Protein AF-A0A3D3WX70-F1 (afdb_monomer_lite)

Radius of gyration: 15.03 Å; chains: 1; bounding box: 32×35×33 Å

Structure (mmCIF, N/CA/C/O backbone):
data_AF-A0A3D3WX70-F1
#
_entry.id   AF-A0A3D3WX70-F1
#
loop_
_atom_site.group_PDB
_atom_site.id
_atom_site.type_symbol
_atom_site.label_atom_id
_atom_site.label_alt_id
_atom_site.label_comp_id
_atom_site.label_asym_id
_atom_site.label_entity_id
_atom_site.label_seq_id
_atom_site.pdbx_PDB_ins_code
_atom_site.Cartn_x
_atom_site.Cartn_y
_atom_site.Cartn_z
_atom_site.occupancy
_atom_site.B_iso_or_equiv
_atom_site.auth_seq_id
_atom_site.auth_comp_id
_atom_site.auth_asym_id
_atom_site.auth_atom_id
_atom_site.pdbx_PDB_model_num
ATOM 1 N N . MET A 1 1 ? -16.231 30.253 -14.072 1.00 37.41 1 MET A N 1
ATOM 2 C CA . MET A 1 1 ? -16.200 28.961 -14.789 1.00 37.41 1 MET A CA 1
ATOM 3 C C . MET A 1 1 ? -15.797 27.911 -13.773 1.00 37.41 1 MET A C 1
ATOM 5 O O . MET A 1 1 ? -14.924 28.184 -12.962 1.00 37.41 1 MET A O 1
ATOM 9 N N . ALA A 1 2 ? -16.592 26.851 -13.699 1.00 42.66 2 ALA A N 1
ATOM 10 C CA . ALA A 1 2 ? -16.876 26.075 -12.499 1.00 42.66 2 ALA A CA 1
ATOM 11 C C . ALA A 1 2 ? -15.659 25.370 -11.874 1.00 42.66 2 ALA A C 1
ATOM 13 O O . ALA A 1 2 ? -15.007 24.562 -12.524 1.00 42.66 2 ALA A O 1
ATOM 14 N N . GLN A 1 3 ? -15.422 25.633 -10.586 1.00 43.16 3 GLN A N 1
ATOM 15 C CA . GLN A 1 3 ? -14.818 24.667 -9.669 1.00 43.16 3 GLN A CA 1
ATOM 16 C C . GLN A 1 3 ? -15.981 23.991 -8.921 1.00 43.16 3 GLN A C 1
ATOM 18 O O . GLN A 1 3 ? -16.476 24.498 -7.921 1.00 43.16 3 GLN A O 1
ATOM 23 N N . SER A 1 4 ? -16.470 22.905 -9.512 1.00 54.16 4 SER A N 1
ATOM 24 C CA . SER A 1 4 ? -17.417 21.897 -9.007 1.00 54.16 4 SER A CA 1
ATOM 25 C C . SER A 1 4 ? -16.765 20.590 -9.468 1.00 54.16 4 SER A C 1
ATOM 27 O O . SER A 1 4 ? -16.347 20.528 -10.620 1.00 54.16 4 SER A O 1
ATOM 29 N N . GLU A 1 5 ? -16.484 19.558 -8.688 1.00 49.81 5 GLU A N 1
ATOM 30 C CA . GLU A 1 5 ? -17.154 18.972 -7.535 1.00 49.81 5 GLU A CA 1
ATOM 31 C C . GLU A 1 5 ? -16.173 17.934 -6.967 1.00 49.81 5 GLU A C 1
ATOM 33 O O . GLU A 1 5 ? -15.613 17.168 -7.749 1.00 49.81 5 GLU A O 1
ATOM 38 N N . ALA A 1 6 ? -15.976 17.882 -5.647 1.00 54.28 6 ALA A N 1
ATOM 39 C CA . ALA A 1 6 ? -15.713 16.657 -4.870 1.00 54.28 6 ALA A CA 1
ATOM 40 C C . ALA A 1 6 ? -15.419 17.037 -3.407 1.00 54.28 6 ALA A C 1
ATOM 42 O O . ALA A 1 6 ? -14.870 18.105 -3.144 1.00 54.28 6 ALA A O 1
ATOM 43 N N . PRO A 1 7 ? -15.868 16.238 -2.432 1.00 52.34 7 PRO A N 1
ATOM 44 C CA . PRO A 1 7 ? -16.721 16.738 -1.365 1.00 52.34 7 PRO A CA 1
ATOM 45 C C . PRO A 1 7 ? -15.951 17.164 -0.117 1.00 52.34 7 PRO A C 1
ATOM 47 O O . PRO A 1 7 ? -14.910 16.609 0.231 1.00 52.34 7 PRO A O 1
ATOM 50 N N . LYS A 1 8 ? -16.557 18.102 0.618 1.00 50.25 8 LYS A N 1
ATOM 51 C CA . LYS A 1 8 ? -16.281 18.363 2.031 1.00 50.25 8 LYS A CA 1
ATOM 52 C C . LYS A 1 8 ? -16.298 17.048 2.818 1.00 50.25 8 LYS A C 1
ATOM 54 O O . LYS A 1 8 ? -17.367 16.506 3.087 1.00 50.25 8 LYS A O 1
ATOM 59 N N . ALA A 1 9 ? -15.135 16.581 3.257 1.00 50.66 9 ALA A N 1
ATOM 60 C CA . ALA A 1 9 ? -15.039 15.633 4.361 1.00 50.66 9 ALA A CA 1
ATOM 61 C C . ALA A 1 9 ? -15.204 16.398 5.686 1.00 50.66 9 ALA A C 1
ATOM 63 O O . ALA A 1 9 ? -14.279 16.533 6.483 1.00 50.66 9 ALA A O 1
ATOM 64 N N . GLU A 1 10 ? -16.394 16.960 5.890 1.00 56.94 10 GLU A N 1
ATOM 65 C CA . GLU A 1 10 ? -16.854 17.383 7.206 1.00 56.94 10 GLU A CA 1
ATOM 66 C C . GLU A 1 10 ? -17.405 16.114 7.889 1.00 56.94 10 GLU A C 1
ATOM 68 O O . GLU A 1 10 ? -18.243 15.417 7.318 1.00 56.94 10 GLU A O 1
ATOM 73 N N . THR A 1 11 ? -16.920 15.815 9.104 1.00 57.38 11 THR A N 1
ATOM 74 C CA . THR A 1 11 ? -17.273 14.699 10.025 1.00 57.38 11 THR A CA 1
ATOM 75 C C . THR A 1 11 ? -16.640 13.302 9.813 1.00 57.38 11 THR A C 1
ATOM 77 O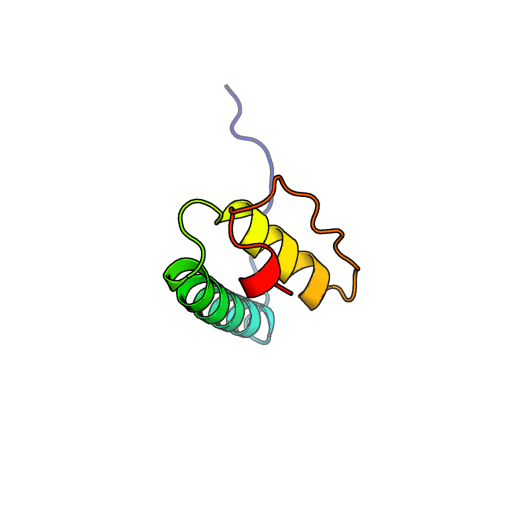 O . THR A 1 11 ? -17.230 12.436 9.183 1.00 57.38 11 THR A O 1
ATOM 80 N N . ALA A 1 12 ? -15.499 13.024 10.477 1.00 54.12 12 ALA A N 1
ATOM 81 C CA . ALA A 1 12 ? -15.185 11.721 11.115 1.00 54.12 12 ALA A CA 1
ATOM 82 C C . ALA A 1 12 ? -13.919 11.817 12.007 1.00 54.12 12 ALA A C 1
ATOM 84 O O . ALA A 1 12 ? -12.848 11.312 11.673 1.00 54.12 12 ALA A O 1
ATOM 85 N N . SER A 1 13 ? -14.042 12.466 13.168 1.00 58.84 13 SER A N 1
ATOM 86 C CA . SER A 1 13 ? -12.971 12.762 14.147 1.00 58.84 13 SER A CA 1
ATOM 87 C C . SER A 1 13 ? -12.306 11.539 14.834 1.00 58.84 13 SER A C 1
ATOM 89 O O . SER A 1 13 ? -11.666 11.697 15.870 1.00 58.84 13 SER A O 1
ATOM 91 N N . GLY A 1 14 ? -12.446 10.317 14.314 1.00 74.75 14 GLY A N 1
ATOM 92 C CA . GLY A 1 14 ? -11.955 9.095 14.972 1.00 74.75 14 GLY A CA 1
ATOM 93 C C . GLY A 1 14 ? -10.875 8.356 14.185 1.00 74.75 14 GLY A C 1
ATOM 94 O O . GLY A 1 14 ? -9.708 8.351 14.560 1.00 74.75 14 GLY A O 1
ATOM 95 N N . ILE A 1 15 ? -11.264 7.716 13.081 1.00 81.12 15 ILE A N 1
ATOM 96 C CA . ILE A 1 15 ? -10.411 6.750 12.364 1.00 81.12 15 ILE A CA 1
ATOM 97 C C . ILE A 1 15 ? -9.882 7.329 11.047 1.00 81.12 15 ILE A C 1
ATOM 99 O O . ILE A 1 15 ? -8.714 7.139 10.726 1.00 81.12 15 ILE A O 1
ATOM 103 N N . GLY A 1 16 ? -10.692 8.100 10.311 1.00 85.19 16 GLY A N 1
ATOM 104 C CA . GLY A 1 16 ? -10.296 8.651 9.007 1.00 85.19 16 GLY A CA 1
ATOM 105 C C . GLY A 1 16 ? -9.065 9.560 9.081 1.00 85.19 16 GLY A C 1
ATOM 106 O O . GLY A 1 16 ? -8.137 9.417 8.287 1.00 85.19 16 GLY A O 1
ATOM 107 N N . ALA A 1 17 ? -9.005 10.433 10.090 1.00 86.44 17 ALA A N 1
ATOM 108 C CA . ALA A 1 17 ? -7.844 11.293 10.323 1.00 86.44 17 ALA A CA 1
ATOM 109 C C . ALA A 1 17 ? -6.580 10.490 10.689 1.00 86.44 17 ALA A C 1
ATOM 111 O O . ALA A 1 17 ? -5.491 10.788 10.200 1.00 86.44 17 ALA A O 1
ATOM 112 N N . ALA A 1 18 ? -6.722 9.442 11.507 1.00 88.50 18 ALA A N 1
ATOM 113 C CA . ALA A 1 18 ? -5.608 8.578 11.893 1.00 88.50 18 ALA A CA 1
ATOM 114 C C . ALA A 1 18 ? -5.062 7.780 10.696 1.00 88.50 18 ALA A C 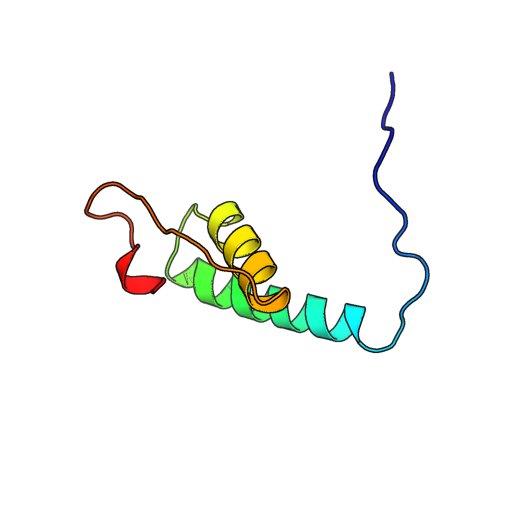1
ATOM 116 O O . ALA A 1 18 ? -3.848 7.702 10.509 1.00 88.50 18 ALA A O 1
ATOM 117 N N . VAL A 1 19 ? -5.953 7.246 9.855 1.00 90.56 19 VAL A N 1
ATOM 118 C CA . VAL A 1 19 ? -5.592 6.522 8.627 1.00 90.56 19 VAL A CA 1
ATOM 119 C C . VAL A 1 19 ? -4.904 7.453 7.633 1.00 90.56 19 VAL A C 1
ATOM 121 O O . VAL A 1 19 ? -3.849 7.101 7.116 1.00 90.56 19 VAL A O 1
ATOM 124 N N . SER A 1 20 ? -5.432 8.662 7.420 1.00 89.94 20 SER A N 1
ATOM 125 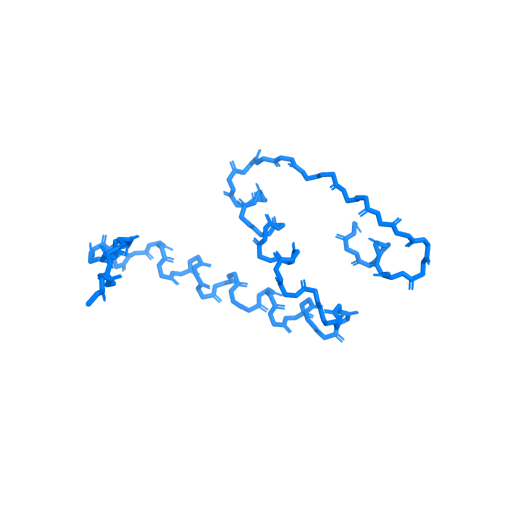C CA . SER A 1 20 ? -4.799 9.669 6.558 1.00 89.94 20 SER A CA 1
ATOM 126 C C . SER A 1 20 ? -3.386 10.026 7.038 1.00 89.94 20 SER A C 1
ATOM 128 O O . SER A 1 20 ? -2.443 10.022 6.246 1.00 89.94 20 SER A O 1
ATOM 130 N N . ALA A 1 21 ? -3.201 10.240 8.344 1.00 92.44 21 ALA A N 1
ATOM 131 C CA . ALA A 1 21 ? -1.889 10.532 8.916 1.00 92.44 21 ALA A CA 1
ATOM 132 C C . ALA A 1 21 ? -0.905 9.353 8.785 1.00 92.44 21 ALA A C 1
ATOM 134 O O . ALA A 1 21 ? 0.281 9.561 8.518 1.00 92.44 21 ALA A O 1
ATOM 135 N N . ALA A 1 22 ? -1.372 8.115 8.965 1.00 92.12 22 ALA A N 1
ATOM 136 C CA . ALA A 1 22 ? -0.555 6.919 8.771 1.00 92.12 22 ALA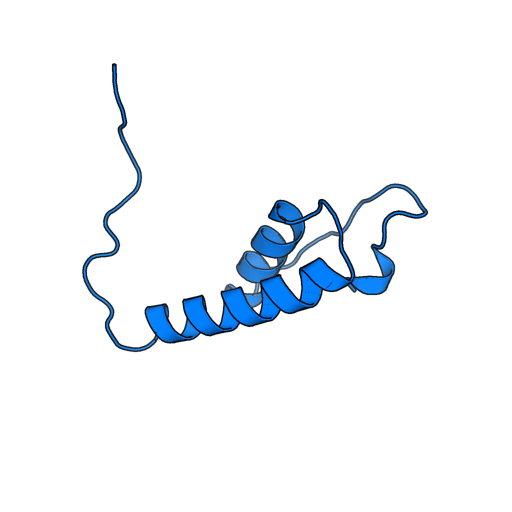 A CA 1
ATOM 137 C C . ALA A 1 22 ? -0.175 6.726 7.294 1.00 92.12 22 ALA A C 1
ATOM 139 O O . ALA A 1 22 ? 0.999 6.516 6.990 1.00 92.12 22 ALA A O 1
ATOM 140 N N . ALA A 1 23 ? -1.132 6.877 6.376 1.00 91.62 23 ALA A N 1
ATOM 141 C CA . ALA A 1 23 ? -0.905 6.792 4.937 1.00 91.62 23 ALA A CA 1
ATOM 142 C C . ALA A 1 23 ? 0.102 7.849 4.459 1.00 91.62 23 ALA A C 1
ATOM 144 O O . ALA A 1 23 ? 1.022 7.518 3.715 1.00 91.62 23 ALA A O 1
ATOM 145 N N . ALA A 1 24 ? 0.009 9.086 4.960 1.00 92.81 24 ALA A N 1
ATOM 146 C CA . ALA A 1 24 ? 0.970 10.146 4.656 1.00 92.81 24 ALA A CA 1
ATOM 147 C C . ALA A 1 24 ? 2.397 9.796 5.120 1.00 92.81 24 ALA A C 1
ATOM 149 O O . ALA A 1 24 ? 3.360 10.012 4.385 1.00 92.81 24 ALA A O 1
ATOM 150 N N . LYS A 1 25 ? 2.550 9.200 6.313 1.00 94.50 25 LYS A N 1
ATOM 151 C CA . LYS A 1 25 ? 3.856 8.728 6.809 1.00 94.50 25 LYS A CA 1
ATOM 152 C C . LYS A 1 25 ? 4.423 7.592 5.958 1.00 94.50 25 LYS A C 1
ATOM 154 O O . LYS A 1 25 ? 5.626 7.569 5.705 1.00 94.50 25 LYS A O 1
ATOM 159 N N . ILE A 1 26 ? 3.577 6.654 5.530 1.00 93.00 26 ILE A N 1
ATOM 160 C CA . ILE A 1 26 ? 3.992 5.544 4.664 1.00 93.00 26 ILE A CA 1
ATOM 161 C C . ILE A 1 26 ? 4.425 6.089 3.301 1.00 93.00 26 ILE A C 1
ATOM 163 O O . ILE A 1 26 ? 5.543 5.805 2.876 1.00 93.00 26 ILE A O 1
ATOM 167 N N . LYS A 1 27 ? 3.610 6.948 2.674 1.00 90.88 27 LYS A N 1
ATOM 168 C CA . LYS A 1 27 ? 3.930 7.614 1.403 1.00 90.88 27 LYS A CA 1
ATOM 169 C C . LYS A 1 27 ? 5.285 8.322 1.468 1.00 90.88 27 LYS A C 1
ATOM 171 O O . LYS A 1 27 ? 6.158 8.027 0.661 1.00 90.88 27 LYS A O 1
ATOM 176 N N . ALA A 1 28 ? 5.504 9.155 2.487 1.00 92.12 28 ALA A N 1
ATOM 177 C CA . ALA A 1 28 ? 6.758 9.888 2.660 1.00 92.12 28 ALA A CA 1
ATOM 178 C C . ALA A 1 28 ? 7.987 8.976 2.839 1.00 92.12 28 ALA A C 1
ATOM 180 O O . ALA A 1 28 ? 9.103 9.359 2.496 1.00 92.12 28 ALA A O 1
ATOM 181 N N . ASN A 1 29 ? 7.820 7.770 3.392 1.00 92.50 29 ASN A N 1
ATOM 182 C CA . ASN A 1 29 ? 8.906 6.794 3.474 1.00 92.50 29 ASN A CA 1
ATOM 183 C C . ASN A 1 29 ? 9.165 6.099 2.134 1.00 92.50 29 ASN A C 1
ATOM 185 O O . ASN A 1 29 ? 10.326 5.899 1.786 1.00 92.50 29 ASN A O 1
ATOM 189 N N . VAL A 1 30 ? 8.116 5.769 1.378 1.00 89.19 30 VAL A N 1
ATOM 190 C CA . VAL A 1 30 ? 8.240 5.139 0.054 1.00 89.19 30 VAL A CA 1
ATOM 191 C C . VAL A 1 30 ? 8.852 6.109 -0.963 1.00 89.19 30 VAL A C 1
ATOM 193 O O . VAL A 1 30 ? 9.721 5.722 -1.740 1.00 89.19 30 VAL A O 1
ATOM 196 N N . GLU A 1 31 ? 8.503 7.393 -0.912 1.00 88.38 31 GLU A N 1
ATOM 197 C CA . GLU A 1 31 ? 9.055 8.421 -1.810 1.00 88.38 31 GLU A CA 1
ATOM 198 C C . GLU A 1 31 ? 10.575 8.622 -1.665 1.00 88.38 31 GLU A C 1
ATOM 200 O O . GLU A 1 31 ? 11.217 9.109 -2.593 1.00 88.38 31 GLU A O 1
ATOM 205 N N . LYS A 1 32 ? 11.188 8.188 -0.552 1.00 89.44 32 LYS A N 1
ATOM 206 C CA . LYS A 1 32 ? 12.656 8.206 -0.382 1.00 89.44 32 LYS A CA 1
ATOM 207 C C . LYS A 1 32 ? 13.374 7.257 -1.338 1.00 89.44 32 LYS A C 1
ATOM 209 O O . LYS A 1 32 ? 14.531 7.491 -1.671 1.00 89.44 32 LYS A O 1
ATOM 214 N N . VAL A 1 33 ? 12.710 6.173 -1.732 1.00 85.62 33 VAL A N 1
ATOM 215 C CA . VAL A 1 33 ? 13.259 5.145 -2.628 1.00 85.62 33 VAL A CA 1
ATOM 216 C C . VAL A 1 33 ? 12.610 5.179 -4.010 1.00 85.62 33 VAL A C 1
ATOM 218 O O . VAL A 1 33 ? 13.194 4.679 -4.970 1.00 85.62 33 VAL A O 1
ATOM 221 N N . LEU A 1 34 ? 11.429 5.791 -4.127 1.00 81.38 34 LEU A N 1
ATOM 222 C CA . LEU A 1 34 ? 10.622 5.825 -5.340 1.00 81.38 34 LEU A CA 1
ATOM 223 C C . LEU A 1 34 ? 10.399 7.262 -5.836 1.00 81.38 34 LEU A C 1
ATOM 225 O O . LEU A 1 34 ? 9.336 7.862 -5.671 1.00 81.38 34 LEU A O 1
ATOM 229 N N . VAL A 1 35 ? 11.435 7.823 -6.456 1.00 84.06 35 VAL A N 1
ATOM 230 C CA . VAL A 1 35 ? 11.426 9.207 -6.945 1.00 84.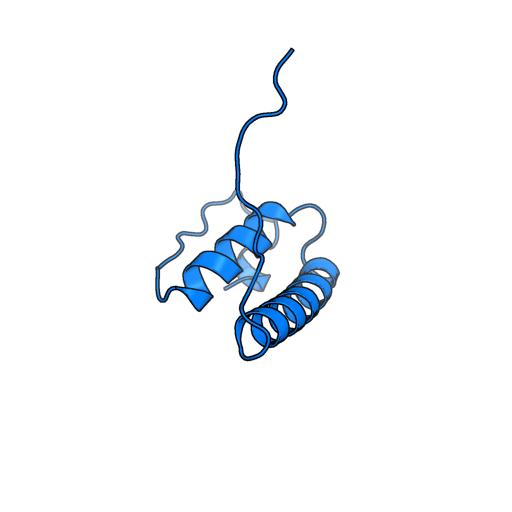06 35 VAL A CA 1
ATOM 231 C C . VAL A 1 35 ? 10.497 9.350 -8.155 1.00 84.06 35 VAL A C 1
ATOM 233 O O . VAL A 1 35 ? 10.564 8.565 -9.098 1.00 84.06 35 VAL A O 1
ATOM 236 N N . GLY A 1 36 ? 9.639 10.376 -8.141 1.00 83.94 36 GLY A N 1
ATOM 237 C CA . GLY A 1 36 ? 8.789 10.740 -9.283 1.00 83.94 36 GLY A CA 1
ATOM 238 C C . GLY A 1 36 ? 7.550 9.861 -9.488 1.00 83.94 36 GLY A C 1
ATOM 239 O O . GLY A 1 36 ? 6.916 9.951 -10.533 1.00 83.94 36 GLY A O 1
ATOM 240 N N . LYS A 1 37 ? 7.196 9.018 -8.510 1.00 82.50 37 LYS A N 1
ATOM 241 C CA . LYS A 1 37 ? 6.085 8.054 -8.599 1.00 82.50 37 LYS A CA 1
ATOM 242 C C . LYS A 1 37 ? 5.007 8.248 -7.524 1.00 82.50 37 LYS A C 1
ATOM 244 O O . LYS A 1 37 ? 4.403 7.278 -7.075 1.00 82.50 37 LYS A O 1
ATOM 249 N N . GLY A 1 38 ? 4.755 9.493 -7.117 1.00 84.19 38 GLY A N 1
ATOM 250 C CA . GLY A 1 38 ? 3.788 9.823 -6.059 1.00 84.19 38 GLY A CA 1
ATOM 251 C C . GLY A 1 38 ? 2.388 9.250 -6.313 1.00 84.19 38 GLY A C 1
ATOM 252 O O . GLY A 1 38 ? 1.816 8.621 -5.425 1.00 84.19 38 GLY A O 1
ATOM 253 N N . ASP A 1 39 ? 1.890 9.368 -7.544 1.00 86.56 39 ASP A N 1
ATOM 254 C CA . ASP A 1 39 ? 0.551 8.896 -7.926 1.00 86.56 39 ASP A CA 1
ATOM 255 C C . ASP A 1 39 ? 0.431 7.366 -7.851 1.00 86.56 39 ASP A C 1
ATOM 257 O O . ASP A 1 39 ? -0.568 6.823 -7.379 1.00 86.56 39 ASP A O 1
ATOM 261 N N . ALA A 1 40 ? 1.483 6.646 -8.257 1.00 87.31 40 ALA A N 1
ATOM 262 C CA . ALA A 1 40 ? 1.526 5.188 -8.160 1.00 87.31 40 ALA A CA 1
ATOM 263 C C . ALA A 1 40 ? 1.527 4.722 -6.695 1.00 87.31 40 ALA A C 1
ATOM 265 O O . ALA A 1 40 ? 0.882 3.728 -6.357 1.00 87.31 40 ALA A O 1
ATOM 266 N N . VAL A 1 41 ? 2.216 5.454 -5.814 1.00 90.00 41 VAL A N 1
ATOM 267 C CA . VAL A 1 41 ? 2.233 5.182 -4.370 1.00 90.00 41 VAL A CA 1
ATOM 268 C C . VAL A 1 41 ? 0.859 5.446 -3.748 1.00 90.00 41 VAL A C 1
ATOM 270 O O . VAL A 1 41 ? 0.398 4.643 -2.938 1.00 90.00 41 VAL A O 1
ATOM 273 N N . GLU A 1 42 ? 0.168 6.515 -4.150 1.00 90.88 42 GLU A N 1
ATOM 274 C CA . GLU A 1 42 ? -1.193 6.811 -3.683 1.00 90.88 42 GLU A CA 1
ATOM 275 C C . GLU A 1 42 ? -2.210 5.754 -4.115 1.00 90.88 42 GLU A C 1
ATOM 277 O O . GLU A 1 42 ? -2.956 5.252 -3.274 1.00 90.88 42 GLU A O 1
ATOM 282 N N . LEU A 1 43 ? -2.209 5.362 -5.392 1.00 90.69 43 LEU A N 1
ATOM 283 C CA . LEU A 1 43 ? -3.086 4.301 -5.898 1.00 90.69 43 LEU A CA 1
ATOM 284 C C . LEU A 1 43 ? -2.808 2.963 -5.211 1.00 90.69 43 LEU A C 1
ATOM 286 O O . LEU A 1 43 ? -3.739 2.229 -4.875 1.00 90.69 43 LEU A O 1
ATOM 290 N N . THR A 1 44 ? -1.533 2.677 -4.941 1.00 90.50 44 THR A N 1
ATOM 291 C CA . THR A 1 44 ? -1.125 1.480 -4.203 1.00 90.50 44 THR A CA 1
ATOM 292 C C . THR A 1 44 ? -1.687 1.492 -2.784 1.00 90.50 44 THR A C 1
ATOM 294 O O . THR A 1 44 ? -2.323 0.533 -2.354 1.00 90.50 44 THR A O 1
ATOM 297 N N . LEU A 1 45 ? -1.524 2.603 -2.063 1.00 91.06 45 LEU A N 1
ATOM 298 C CA . LEU A 1 45 ? -2.082 2.771 -0.721 1.00 91.06 45 LEU A CA 1
ATOM 299 C C . LEU A 1 45 ? -3.612 2.659 -0.722 1.00 91.06 45 LEU A C 1
ATOM 301 O O . LEU A 1 45 ? -4.168 1.993 0.146 1.00 91.06 45 LEU A O 1
ATOM 305 N N . ALA A 1 46 ? -4.294 3.256 -1.701 1.00 91.00 46 ALA A N 1
ATOM 306 C CA . ALA A 1 46 ? -5.749 3.191 -1.820 1.00 91.00 46 ALA A CA 1
ATOM 307 C C . ALA A 1 46 ? -6.251 1.756 -2.042 1.00 91.00 46 ALA A C 1
ATOM 309 O O . ALA A 1 46 ? -7.194 1.316 -1.379 1.00 91.00 46 ALA A O 1
ATOM 310 N N . ALA A 1 47 ? -5.608 0.999 -2.931 1.00 91.75 47 ALA A N 1
ATOM 311 C CA . ALA A 1 47 ? -5.966 -0.391 -3.180 1.00 91.75 47 ALA A CA 1
ATOM 312 C C . ALA A 1 47 ? -5.654 -1.292 -1.972 1.00 91.75 47 ALA A C 1
ATOM 314 O O . ALA A 1 47 ? -6.506 -2.080 -1.575 1.00 91.75 47 ALA A O 1
ATOM 315 N N . VAL A 1 48 ? -4.505 -1.122 -1.309 1.00 90.25 48 VAL A N 1
ATOM 316 C CA . VAL A 1 48 ? -4.164 -1.885 -0.092 1.00 90.25 48 VAL A CA 1
ATOM 317 C C . VAL A 1 48 ? -5.161 -1.613 1.038 1.00 90.25 48 VAL A C 1
ATOM 319 O O . VAL A 1 48 ? -5.669 -2.548 1.653 1.00 90.25 48 VAL A O 1
ATOM 322 N N . LEU A 1 49 ? -5.484 -0.343 1.299 1.00 89.31 49 LEU A N 1
ATOM 323 C CA . LEU A 1 49 ? -6.400 0.046 2.378 1.00 89.31 49 LEU A CA 1
ATOM 324 C C . LEU A 1 49 ? -7.859 -0.354 2.110 1.00 89.31 49 LEU A C 1
ATOM 326 O O . LEU A 1 49 ? -8.632 -0.485 3.055 1.00 89.31 49 LEU A O 1
ATOM 330 N N . SER A 1 50 ? -8.234 -0.560 0.845 1.00 91.56 50 SER A N 1
ATOM 331 C CA . SER A 1 50 ? -9.558 -1.060 0.450 1.00 91.56 50 SER A CA 1
ATOM 332 C C . SER A 1 50 ? -9.624 -2.586 0.306 1.00 91.56 50 SER A C 1
ATOM 334 O O . SER A 1 50 ? -10.702 -3.119 0.053 1.00 91.56 50 SER A O 1
ATOM 336 N N . GLY A 1 51 ? -8.502 -3.297 0.483 1.00 90.06 51 GLY A N 1
ATOM 337 C CA . GLY A 1 51 ? -8.419 -4.747 0.275 1.00 90.06 51 GLY A CA 1
ATOM 338 C C . GLY A 1 51 ? -8.481 -5.170 -1.198 1.00 90.06 51 GLY A C 1
ATOM 339 O O . GLY A 1 51 ? -8.807 -6.317 -1.492 1.00 90.06 51 GLY A O 1
ATOM 340 N N . GLY A 1 52 ? -8.208 -4.249 -2.121 1.00 89.31 52 GLY A N 1
ATOM 341 C CA . GLY A 1 52 ? -8.105 -4.515 -3.550 1.00 89.31 52 GLY A CA 1
ATOM 342 C C . GLY A 1 52 ? -6.753 -5.106 -3.959 1.00 89.31 52 GLY A C 1
ATOM 343 O O . GLY A 1 52 ? -5.863 -5.350 -3.143 1.00 89.31 52 GLY A O 1
ATOM 344 N N . HIS A 1 53 ? -6.585 -5.307 -5.264 1.00 90.00 53 HIS A N 1
ATOM 345 C CA . HIS A 1 53 ? -5.355 -5.821 -5.865 1.00 90.00 53 HIS A CA 1
ATOM 346 C C . HIS A 1 53 ? -4.768 -4.795 -6.835 1.00 90.00 53 HIS A C 1
ATOM 348 O O . HIS A 1 53 ? -5.503 -4.030 -7.458 1.00 90.00 53 HIS A O 1
ATOM 354 N N . ILE A 1 54 ? -3.443 -4.792 -6.975 1.00 87.19 54 ILE A N 1
ATOM 355 C CA . ILE A 1 54 ? -2.713 -3.903 -7.884 1.00 87.19 54 ILE A CA 1
ATOM 356 C C . ILE A 1 54 ? -1.846 -4.767 -8.783 1.00 87.19 54 ILE A C 1
ATOM 358 O O . ILE A 1 54 ? -1.151 -5.663 -8.305 1.00 87.19 54 ILE A O 1
ATOM 362 N N . LEU A 1 55 ? -1.862 -4.468 -10.077 1.00 86.44 55 LEU A N 1
ATOM 363 C CA . LEU A 1 55 ? -0.906 -5.005 -11.032 1.00 86.44 55 LEU A CA 1
ATOM 364 C C . LEU A 1 55 ? 0.125 -3.918 -11.341 1.00 86.44 55 LEU A C 1
ATOM 366 O O . LEU A 1 55 ? -0.232 -2.839 -11.807 1.00 86.44 55 LEU A O 1
ATOM 370 N N . VAL A 1 56 ? 1.398 -4.194 -11.062 1.00 79.12 56 VAL A N 1
ATOM 371 C CA . VAL A 1 56 ? 2.493 -3.251 -11.317 1.00 79.12 56 VAL A CA 1
ATOM 372 C C . VAL A 1 56 ? 3.159 -3.607 -12.644 1.00 79.12 56 VAL A C 1
ATOM 374 O O . VAL A 1 56 ? 4.093 -4.408 -12.692 1.00 79.12 56 VAL A O 1
ATOM 377 N N . GLU A 1 57 ? 2.681 -3.002 -13.728 1.00 71.56 57 GLU A N 1
ATOM 378 C CA . GLU A 1 57 ? 3.343 -3.060 -15.033 1.00 71.56 57 GLU A CA 1
ATOM 379 C C . GLU A 1 57 ? 4.295 -1.880 -15.190 1.00 71.56 57 GLU A C 1
ATOM 381 O O . GLU A 1 57 ? 3.939 -0.738 -14.914 1.00 71.56 57 GLU A O 1
ATOM 386 N N . ASP A 1 58 ? 5.531 -2.144 -15.613 1.00 65.12 58 ASP A N 1
ATOM 387 C CA . ASP A 1 58 ? 6.489 -1.076 -15.880 1.00 65.12 58 ASP A CA 1
ATOM 388 C C . ASP A 1 58 ? 7.647 -1.589 -16.752 1.00 65.12 58 ASP A C 1
ATOM 390 O O . ASP A 1 58 ? 7.915 -2.793 -16.808 1.00 65.12 58 ASP A O 1
ATOM 394 N N . VAL A 1 59 ? 8.426 -0.689 -17.341 1.00 56.97 59 VAL A N 1
ATOM 395 C CA . VAL A 1 59 ? 9.647 -0.985 -18.129 1.00 56.97 59 VAL A CA 1
ATOM 396 C C . VAL A 1 59 ? 10.798 -1.432 -17.189 1.00 56.97 59 VAL A C 1
ATOM 398 O O . VAL A 1 59 ? 10.816 -1.027 -16.026 1.00 56.97 59 VAL A O 1
ATOM 401 N N . PRO A 1 60 ? 11.730 -2.340 -17.544 1.00 57.72 60 PRO A N 1
ATOM 402 C CA . PRO A 1 60 ? 12.833 -2.724 -16.642 1.00 57.72 60 PRO A CA 1
ATOM 403 C C . PRO A 1 60 ? 13.685 -1.515 -16.193 1.00 57.72 60 PRO A C 1
ATOM 405 O O . PRO A 1 60 ? 14.023 -0.667 -17.010 1.00 57.72 60 PRO A O 1
ATOM 408 N N . GLY A 1 61 ? 14.042 -1.444 -14.898 1.00 64.75 61 GLY A N 1
ATOM 409 C CA . GLY A 1 61 ? 14.960 -0.423 -14.349 1.00 64.75 61 GLY A CA 1
ATOM 410 C C . GLY A 1 61 ? 14.348 0.725 -13.524 1.00 64.75 61 GLY A C 1
ATOM 411 O O . GLY A 1 61 ? 15.089 1.578 -13.055 1.00 64.75 61 GLY A O 1
ATOM 412 N N . ILE A 1 62 ? 13.031 0.744 -13.293 1.00 63.94 62 ILE A N 1
ATOM 413 C CA . ILE A 1 62 ? 12.303 1.875 -12.660 1.00 63.94 62 ILE A CA 1
ATOM 414 C C . ILE A 1 62 ? 11.709 1.556 -11.275 1.00 63.94 62 ILE A C 1
ATOM 416 O O . ILE A 1 62 ? 10.729 2.153 -10.837 1.00 63.94 62 ILE A O 1
ATOM 420 N N . GLY A 1 63 ? 12.315 0.617 -10.546 1.00 60.75 63 GLY A N 1
ATOM 421 C CA . GLY A 1 63 ? 12.040 0.435 -9.111 1.00 60.75 63 GLY A CA 1
ATOM 422 C C . GLY A 1 63 ? 10.829 -0.431 -8.745 1.00 60.75 63 GLY A C 1
ATOM 423 O O . GLY A 1 63 ? 10.479 -0.484 -7.572 1.00 60.75 63 GLY A O 1
ATOM 424 N N . LYS A 1 64 ? 10.213 -1.153 -9.696 1.00 64.38 64 LYS A N 1
ATOM 425 C CA . LYS A 1 64 ? 9.128 -2.123 -9.412 1.00 64.38 64 LYS A CA 1
ATOM 426 C C . LYS A 1 64 ? 9.474 -3.117 -8.298 1.00 64.38 64 LYS A C 1
ATOM 428 O O . LYS A 1 64 ? 8.639 -3.404 -7.456 1.00 64.38 64 LYS A O 1
ATOM 433 N N . THR A 1 65 ? 10.708 -3.619 -8.288 1.00 65.50 65 THR A N 1
ATOM 434 C CA . THR A 1 65 ? 11.186 -4.601 -7.302 1.00 65.50 65 THR A CA 1
ATOM 435 C C . THR A 1 65 ? 11.303 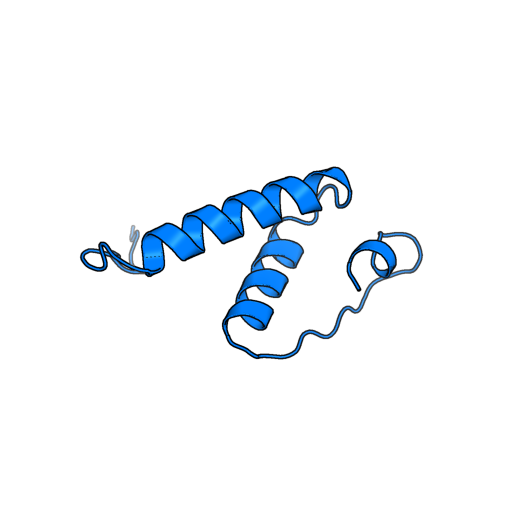-4.020 -5.894 1.00 65.50 65 THR A C 1
ATOM 437 O O . THR A 1 65 ? 11.283 -4.765 -4.929 1.00 65.50 65 THR A O 1
ATOM 440 N N . THR A 1 66 ? 11.414 -2.699 -5.761 1.00 67.25 66 THR A N 1
ATOM 441 C CA . THR A 1 66 ? 11.411 -2.016 -4.460 1.00 67.25 66 THR A CA 1
ATOM 442 C C . THR A 1 66 ? 9.988 -1.831 -3.920 1.00 67.25 66 THR A C 1
ATOM 444 O O . THR A 1 66 ? 9.818 -1.534 -2.742 1.00 67.25 66 THR A O 1
ATOM 447 N N . LEU A 1 67 ? 8.970 -1.968 -4.777 1.00 62.53 67 LEU A N 1
ATOM 448 C CA . LEU A 1 67 ? 7.567 -1.722 -4.444 1.00 62.53 67 LEU A CA 1
ATOM 449 C C . LEU A 1 67 ? 6.776 -2.985 -4.076 1.00 62.53 67 LEU A C 1
ATOM 451 O O . LEU A 1 67 ? 5.737 -2.858 -3.432 1.00 62.53 67 LEU A O 1
ATOM 455 N N . ALA A 1 68 ? 7.231 -4.153 -4.536 1.00 52.97 68 ALA A N 1
ATOM 456 C CA . ALA A 1 68 ? 6.575 -5.449 -4.364 1.00 52.97 68 ALA A CA 1
ATOM 457 C C . ALA A 1 68 ? 7.039 -6.185 -3.100 1.00 52.97 68 ALA A C 1
ATOM 459 O O . ALA A 1 68 ? 8.236 -6.064 -2.753 1.00 52.97 68 ALA A O 1
#

Secondary structure (DSSP, 8-state):
------------TTTHHHHHHHHHHHHHHHTTTSTT-HHHHHHHHHHHHHT--------TTSSHHHH-

pLDDT: mean 76.7, std 16.41, range [37.41, 94.5]

Sequence (68 aa):
MAQSEAPKAETASGIGAAVSAAAAKIKANVEKVLVGKGDAVELTLAAVLSGGHILVEDVPGIGKTTLA

Foldseek 3Di:
DDPDDDDPPDDDPPVPVVLVVVLVVVLVVVCVQQPPCSVVSVVVSVCVVVVHDDDDDDDPPRCPVVVD